Protein AF-A2HDK1-F1 (afdb_monomer)

Sequence (172 aa):
MFYSFETNSIEFRVNSNSKAGFIFDLKDGAVGEEIENIYTNNNFRAITGINDEECFKKMALFGAKEIVLIDLLEYLPKSIAVRAEGNLLTSISFHSVWSREAAIIKSSISEFAEDSILCLTNCLYSPPKHYSITNYVNKFNIKLVEPSSLKDIVLPDDRKDSIIIELILIAY

pLDDT: mean 70.4, std 15.53, range [34.16, 93.62]

Solvent-accessible surface area (backbone atoms only — not comparable to full-atom values): 10869 Å² total; per-residue (Å²): 114,49,76,38,83,90,66,27,25,40,36,45,64,55,87,63,101,57,101,60,48,54,70,42,60,86,36,73,39,74,67,78,98,46,78,42,80,50,57,73,52,72,68,58,30,64,64,60,64,52,85,58,64,65,53,40,42,45,48,8,35,27,41,71,63,76,44,54,72,68,60,45,61,73,65,44,56,90,47,49,48,75,41,66,61,89,59,26,37,27,27,44,32,39,40,65,29,64,80,88,61,82,42,30,32,39,47,51,55,74,89,61,78,92,71,68,75,38,68,63,45,64,77,91,77,45,76,90,82,88,79,86,89,70,84,86,68,85,52,75,47,80,44,44,21,38,70,89,77,62,45,77,55,77,81,50,96,70,78,81,78,82,87,88,84,88,82,87,85,86,84,131

Structure (mmCIF, N/CA/C/O backbone):
data_AF-A2HDK1-F1
#
_entry.id   AF-A2HDK1-F1
#
loop_
_atom_site.group_PDB
_atom_site.id
_atom_site.type_symbol
_atom_site.label_atom_id
_atom_site.label_alt_id
_atom_site.label_comp_id
_atom_site.label_asym_id
_atom_site.label_entity_id
_atom_site.label_seq_id
_atom_site.pdbx_PDB_ins_code
_atom_site.Cartn_x
_atom_site.Cartn_y
_atom_site.Cartn_z
_atom_site.occupancy
_atom_site.B_iso_or_equiv
_atom_site.auth_seq_id
_atom_site.auth_comp_id
_atom_site.auth_asym_id
_atom_site.auth_atom_id
_atom_site.pdbx_PDB_model_num
ATOM 1 N N . MET A 1 1 ? 12.292 0.261 1.988 1.00 75.38 1 MET A N 1
ATOM 2 C CA . MET A 1 1 ? 10.825 0.240 2.129 1.00 75.38 1 MET A CA 1
ATOM 3 C C . MET A 1 1 ? 10.500 1.035 3.371 1.00 75.38 1 MET A C 1
ATOM 5 O O . MET A 1 1 ? 11.110 0.771 4.400 1.00 75.38 1 MET A O 1
ATOM 9 N N . PHE A 1 2 ? 9.632 2.030 3.256 1.00 81.31 2 PHE A N 1
ATOM 10 C CA . PHE A 1 2 ? 9.272 2.930 4.348 1.00 81.31 2 PHE A CA 1
ATOM 11 C C . PHE A 1 2 ? 7.754 3.009 4.417 1.00 81.31 2 PHE A C 1
ATOM 13 O O . PHE A 1 2 ? 7.128 3.271 3.395 1.00 81.31 2 PHE A O 1
ATOM 20 N N . TYR A 1 3 ? 7.174 2.771 5.589 1.00 77.25 3 TYR A N 1
ATOM 21 C CA . TYR A 1 3 ? 5.749 2.988 5.817 1.00 77.25 3 TYR A CA 1
ATOM 22 C C . TYR A 1 3 ? 5.552 4.298 6.584 1.00 77.25 3 TYR A C 1
ATOM 24 O O . TYR A 1 3 ? 6.241 4.553 7.573 1.00 77.25 3 TYR A O 1
ATOM 32 N N . SER A 1 4 ? 4.627 5.134 6.123 1.00 78.00 4 SER A N 1
ATOM 33 C CA . SER A 1 4 ? 4.215 6.366 6.786 1.00 78.00 4 SER A CA 1
ATOM 34 C C . SER A 1 4 ? 2.817 6.183 7.359 1.00 78.00 4 SER A C 1
ATOM 36 O O . SER A 1 4 ? 1.836 6.164 6.618 1.00 78.00 4 SER A O 1
ATOM 38 N N . PHE A 1 5 ? 2.726 6.111 8.687 1.00 69.88 5 PHE A N 1
ATOM 39 C CA . PHE A 1 5 ? 1.451 6.079 9.412 1.00 69.88 5 PHE A CA 1
ATOM 40 C C . PHE A 1 5 ? 0.656 7.383 9.277 1.00 69.88 5 PHE A C 1
ATOM 42 O O . PHE A 1 5 ? -0.563 7.374 9.352 1.00 69.88 5 PHE A O 1
ATOM 49 N N . GLU A 1 6 ? 1.328 8.516 9.055 1.00 73.94 6 GLU A N 1
ATOM 50 C CA . GLU A 1 6 ? 0.655 9.811 8.887 1.00 73.94 6 GLU A CA 1
ATOM 51 C C . GLU A 1 6 ? -0.109 9.907 7.564 1.00 73.94 6 GLU A C 1
ATOM 53 O O . GLU A 1 6 ? -1.165 10.527 7.499 1.00 73.94 6 GLU A O 1
ATOM 58 N N . THR A 1 7 ? 0.419 9.283 6.511 1.00 74.88 7 THR A N 1
ATOM 59 C CA . THR A 1 7 ? -0.155 9.361 5.159 1.00 74.88 7 THR A CA 1
ATOM 60 C C . THR A 1 7 ? -0.742 8.036 4.677 1.00 74.88 7 THR A C 1
ATOM 62 O O . THR A 1 7 ? -1.235 7.975 3.552 1.00 74.88 7 THR A O 1
ATOM 65 N N . ASN A 1 8 ? -0.690 6.984 5.505 1.00 76.38 8 ASN A N 1
ATOM 66 C CA . ASN A 1 8 ? -1.024 5.602 5.145 1.00 76.38 8 ASN A CA 1
ATOM 67 C C . ASN A 1 8 ? -0.431 5.223 3.787 1.00 76.38 8 ASN A C 1
ATOM 69 O O . ASN A 1 8 ? -1.140 4.862 2.842 1.00 76.38 8 ASN A O 1
ATOM 73 N N . SER A 1 9 ? 0.883 5.406 3.674 1.00 82.06 9 SER A N 1
ATOM 74 C CA . SER A 1 9 ? 1.609 5.146 2.441 1.00 82.06 9 SER A CA 1
ATOM 75 C C . SER A 1 9 ? 2.818 4.254 2.669 1.00 82.06 9 SER A C 1
ATOM 77 O O . SER A 1 9 ? 3.502 4.349 3.688 1.00 82.06 9 SER A O 1
ATOM 79 N N . ILE A 1 10 ? 3.086 3.380 1.705 1.00 84.25 10 ILE A N 1
ATOM 80 C CA . ILE A 1 10 ? 4.295 2.566 1.651 1.00 84.25 10 ILE A CA 1
ATOM 81 C C . ILE A 1 10 ? 5.128 2.987 0.443 1.00 84.25 10 ILE A C 1
ATOM 83 O O . ILE A 1 10 ? 4.653 2.978 -0.690 1.00 84.25 10 ILE A O 1
ATOM 87 N N . GLU A 1 11 ? 6.379 3.366 0.690 1.00 87.88 11 GLU A N 1
ATOM 88 C CA . GLU A 1 11 ? 7.326 3.791 -0.336 1.00 87.88 11 GLU A CA 1
ATOM 89 C C . GLU A 1 11 ? 8.470 2.783 -0.488 1.00 87.88 11 GLU A C 1
ATOM 91 O O . GLU A 1 11 ? 9.200 2.440 0.456 1.00 87.88 11 GLU A O 1
ATOM 96 N N . PHE A 1 12 ? 8.681 2.361 -1.728 1.00 86.50 12 PHE A N 1
ATOM 97 C CA . PHE A 1 12 ? 9.869 1.662 -2.186 1.00 86.50 12 PHE A CA 1
ATOM 98 C C . PHE A 1 12 ? 10.754 2.671 -2.907 1.00 86.50 12 PHE A C 1
ATOM 100 O O . PHE A 1 12 ? 10.388 3.168 -3.963 1.00 86.50 12 PHE A O 1
ATOM 107 N N . ARG A 1 13 ? 11.926 2.973 -2.343 1.00 89.94 13 ARG A N 1
ATOM 108 C CA . ARG A 1 13 ? 12.875 3.936 -2.911 1.00 89.94 13 ARG A CA 1
ATOM 109 C C . ARG A 1 13 ? 14.241 3.290 -3.084 1.00 89.94 13 ARG A C 1
ATOM 111 O O . ARG A 1 13 ? 14.757 2.696 -2.135 1.00 89.94 13 ARG A O 1
ATOM 118 N N . VAL A 1 14 ? 14.832 3.456 -4.262 1.00 85.44 14 VAL A N 1
ATOM 119 C CA . VAL A 1 14 ? 16.237 3.141 -4.527 1.00 85.44 14 VAL A CA 1
ATOM 120 C C . VAL A 1 14 ? 17.045 4.418 -4.345 1.00 85.44 14 VAL A C 1
ATOM 122 O O . VAL A 1 14 ? 16.812 5.409 -5.031 1.00 85.44 14 VAL A O 1
ATOM 125 N N . ASN A 1 15 ? 17.979 4.404 -3.396 1.00 79.00 15 ASN A N 1
ATOM 126 C CA . ASN A 1 15 ? 18.943 5.483 -3.220 1.00 79.00 15 ASN A CA 1
ATOM 127 C C . ASN A 1 15 ? 20.315 4.951 -3.633 1.00 79.00 15 ASN A C 1
ATOM 129 O O . ASN A 1 15 ? 20.946 4.211 -2.880 1.00 79.00 15 ASN A O 1
ATOM 133 N N . SER A 1 16 ? 20.719 5.248 -4.864 1.00 75.56 16 SER A N 1
ATOM 134 C CA . SER A 1 16 ? 21.966 4.759 -5.440 1.00 75.56 16 SER A CA 1
ATOM 135 C C . SER A 1 16 ? 22.704 5.887 -6.142 1.00 75.56 16 SER A C 1
ATOM 137 O O . SER A 1 16 ? 22.097 6.704 -6.826 1.00 75.56 16 SER A O 1
ATOM 139 N N . ASN A 1 17 ? 24.029 5.887 -6.008 1.00 74.06 17 ASN A N 1
ATOM 140 C CA . ASN A 1 17 ? 24.918 6.762 -6.776 1.00 74.06 17 ASN A CA 1
ATOM 141 C C . ASN A 1 17 ? 25.159 6.233 -8.206 1.00 74.06 17 ASN A C 1
ATOM 143 O O . ASN A 1 17 ? 25.825 6.885 -9.006 1.00 74.06 17 ASN A O 1
ATOM 147 N N . SER A 1 18 ? 24.658 5.035 -8.519 1.00 79.50 18 SER A N 1
ATOM 148 C CA . SER A 1 18 ? 24.628 4.445 -9.859 1.00 79.50 18 SER A CA 1
ATOM 149 C C . SER A 1 18 ? 23.200 4.434 -10.411 1.00 79.50 18 SER A C 1
ATOM 151 O O . SER A 1 18 ? 22.241 4.492 -9.643 1.00 79.50 18 SER A O 1
ATOM 153 N N . LYS A 1 19 ? 23.045 4.297 -11.738 1.00 80.00 19 LYS A N 1
ATOM 154 C CA . LYS A 1 19 ? 21.731 4.094 -12.372 1.00 80.00 19 LYS A CA 1
ATOM 155 C C . LYS A 1 19 ? 21.131 2.759 -11.929 1.00 80.00 19 LYS A C 1
ATOM 157 O O . LYS A 1 19 ? 21.401 1.722 -12.530 1.00 80.00 19 LYS A O 1
ATOM 162 N N . ALA A 1 20 ? 20.334 2.804 -10.870 1.00 83.38 20 ALA A N 1
ATOM 163 C CA . ALA A 1 20 ? 19.629 1.669 -10.303 1.00 83.38 20 ALA A CA 1
ATOM 164 C C . ALA A 1 20 ? 18.170 2.051 -10.048 1.00 83.38 20 ALA A C 1
ATOM 166 O O . ALA A 1 20 ? 17.862 3.167 -9.636 1.00 83.38 20 ALA A O 1
ATOM 167 N N . GLY A 1 21 ? 17.276 1.101 -10.275 1.00 86.56 21 GLY A N 1
ATOM 168 C CA . GLY A 1 21 ? 15.850 1.264 -10.051 1.00 86.56 21 GLY A CA 1
ATOM 169 C C . GLY A 1 21 ? 15.135 -0.069 -10.197 1.00 86.56 21 GLY A C 1
ATOM 170 O O . GLY A 1 21 ? 15.759 -1.103 -10.436 1.00 86.56 21 GLY A O 1
ATOM 171 N N . PHE A 1 22 ? 13.822 -0.033 -10.040 1.00 83.69 22 PHE A N 1
ATOM 172 C CA . PHE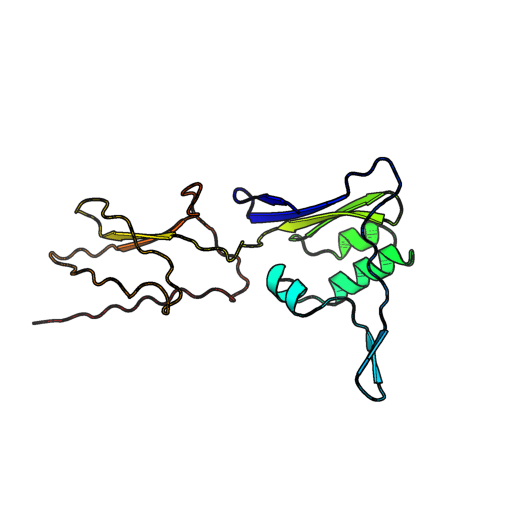 A 1 22 ? 12.952 -1.169 -10.270 1.00 83.69 22 PHE A CA 1
ATOM 173 C C . PHE A 1 22 ? 12.711 -1.335 -11.770 1.00 83.69 22 PHE A C 1
ATOM 175 O O . PHE A 1 22 ? 12.431 -0.363 -12.478 1.00 83.69 22 PHE A O 1
ATOM 182 N N . ILE A 1 23 ? 12.807 -2.581 -12.225 1.00 78.38 23 ILE A N 1
ATOM 183 C CA . ILE A 1 23 ? 12.377 -3.020 -13.548 1.00 78.38 23 ILE A CA 1
ATOM 184 C C . ILE A 1 23 ? 11.253 -4.023 -13.317 1.00 78.38 23 ILE A C 1
ATOM 186 O O . ILE A 1 23 ? 11.394 -4.943 -12.510 1.00 78.38 23 ILE A O 1
ATOM 190 N N . PHE A 1 24 ? 10.135 -3.803 -13.997 1.00 79.06 24 PHE A N 1
ATOM 191 C CA . PHE A 1 24 ? 9.056 -4.771 -14.093 1.00 79.06 24 PHE A CA 1
ATOM 192 C C . PHE A 1 24 ? 9.249 -5.485 -15.421 1.00 79.06 24 PHE A C 1
ATOM 194 O O . PHE A 1 24 ? 9.293 -4.844 -16.469 1.00 79.06 24 PHE A O 1
ATOM 201 N N . ASP A 1 25 ? 9.436 -6.795 -15.369 1.00 70.44 25 ASP A N 1
ATOM 202 C CA . ASP A 1 25 ? 9.633 -7.579 -16.578 1.00 70.44 25 ASP A CA 1
ATOM 203 C C . ASP A 1 25 ? 8.284 -7.841 -17.252 1.00 70.44 25 ASP A C 1
ATOM 205 O O . ASP A 1 25 ? 7.278 -8.104 -16.585 1.00 70.44 25 ASP A O 1
ATOM 209 N N . LEU A 1 26 ? 8.277 -7.830 -18.586 1.00 73.25 26 LEU A N 1
ATOM 210 C CA . LEU A 1 26 ? 7.241 -8.503 -19.360 1.00 73.25 26 LEU A CA 1
ATOM 211 C C . LEU A 1 26 ? 7.455 -10.005 -19.144 1.00 73.25 26 LEU A C 1
ATOM 213 O O . LEU A 1 26 ? 8.313 -10.611 -19.784 1.00 73.25 26 LEU A O 1
ATOM 217 N N . LYS A 1 27 ? 6.782 -10.577 -18.143 1.00 67.31 27 LYS A N 1
ATOM 218 C CA . LYS A 1 27 ? 6.891 -12.001 -17.844 1.00 67.31 27 LYS A CA 1
ATOM 219 C C . LYS A 1 27 ? 5.712 -12.765 -18.410 1.00 67.31 27 LYS A C 1
ATOM 221 O O . LYS A 1 27 ? 4.564 -12.511 -18.061 1.00 67.31 27 LYS A O 1
ATOM 226 N N . ASP A 1 28 ? 6.075 -13.784 -19.165 1.00 62.19 28 ASP A N 1
ATOM 227 C CA . ASP A 1 28 ? 5.200 -14.820 -19.672 1.00 62.19 28 ASP A CA 1
ATOM 228 C C . ASP A 1 28 ? 5.383 -16.044 -18.761 1.00 62.19 28 ASP A C 1
ATOM 230 O O . ASP A 1 28 ? 6.482 -16.596 -18.641 1.00 62.19 28 ASP A O 1
ATOM 234 N N . GLY A 1 29 ? 4.340 -16.425 -18.029 1.00 61.00 29 GLY A N 1
ATOM 235 C CA . GLY A 1 29 ? 4.305 -17.638 -17.222 1.00 61.00 29 GLY A CA 1
ATOM 236 C C . GLY A 1 29 ? 3.630 -18.765 -17.993 1.00 61.00 29 GLY A C 1
ATOM 237 O O . GLY A 1 29 ? 2.524 -18.596 -18.488 1.00 61.00 29 GLY A O 1
ATOM 238 N N . ALA A 1 30 ? 4.263 -19.934 -18.080 1.00 52.34 30 ALA A N 1
ATOM 239 C CA . ALA A 1 30 ? 3.580 -21.130 -18.567 1.00 52.34 30 ALA A CA 1
ATOM 240 C C . ALA A 1 30 ? 2.739 -21.730 -17.430 1.00 52.34 30 ALA A C 1
ATOM 242 O O . ALA A 1 30 ? 3.291 -22.131 -16.399 1.00 52.34 30 ALA A O 1
ATOM 243 N N . VAL A 1 31 ? 1.421 -21.813 -17.612 1.00 52.53 31 VAL A N 1
ATOM 244 C CA . VAL A 1 31 ? 0.510 -22.532 -16.709 1.00 52.53 31 VAL A CA 1
ATOM 245 C C . VAL A 1 31 ? -0.197 -23.605 -17.539 1.00 52.53 31 VAL A C 1
ATOM 247 O O . VAL A 1 31 ? -1.243 -23.377 -18.131 1.00 52.53 31 VAL A O 1
ATOM 250 N N . GLY A 1 32 ? 0.407 -24.792 -17.629 1.00 62.03 32 GLY A N 1
ATOM 251 C CA . GLY A 1 32 ? -0.035 -25.824 -18.578 1.00 62.03 32 GLY A CA 1
ATOM 252 C C . GLY A 1 32 ? 0.482 -25.564 -20.001 1.00 62.03 32 GLY A C 1
ATOM 253 O O . GLY A 1 32 ? 1.622 -25.136 -20.161 1.00 62.03 32 GLY A O 1
ATOM 254 N N . GLU A 1 33 ? -0.328 -25.860 -21.028 1.00 57.06 33 GLU A N 1
ATOM 255 C CA . GLU A 1 33 ? 0.006 -25.604 -22.448 1.00 57.06 33 GLU A CA 1
ATOM 256 C C . GLU A 1 33 ? -0.211 -24.137 -22.878 1.00 57.06 33 GLU A C 1
ATOM 258 O O . GLU A 1 33 ? 0.144 -23.772 -23.997 1.00 57.06 33 GLU A O 1
ATOM 263 N N . GLU A 1 34 ? -0.756 -23.284 -22.005 1.00 54.62 34 GLU A N 1
ATOM 264 C CA . GLU A 1 34 ? -1.008 -21.869 -22.291 1.00 54.62 34 GLU A CA 1
ATOM 265 C C . GLU A 1 34 ? 0.015 -20.952 -21.604 1.00 54.62 34 GLU A C 1
ATOM 267 O O . GLU A 1 34 ? 0.450 -21.177 -20.469 1.00 54.62 34 GLU A O 1
ATOM 272 N N . ILE A 1 35 ? 0.405 -19.904 -22.333 1.00 64.12 35 ILE A N 1
ATOM 273 C CA . ILE A 1 35 ? 1.238 -18.813 -21.832 1.00 64.12 35 ILE A CA 1
ATOM 274 C C . ILE A 1 35 ? 0.306 -17.731 -21.283 1.00 64.12 35 ILE A C 1
ATOM 276 O O . ILE A 1 35 ? -0.472 -17.143 -22.033 1.00 64.12 35 ILE A O 1
ATOM 280 N N . GLU A 1 36 ? 0.404 -17.458 -19.986 1.00 65.19 36 GLU A N 1
ATOM 281 C CA . GLU A 1 36 ? -0.313 -16.381 -19.308 1.00 65.19 36 GLU A CA 1
ATOM 282 C C . GLU A 1 36 ? 0.665 -15.243 -18.986 1.00 65.19 36 GLU A C 1
ATOM 284 O O . GLU A 1 36 ? 1.768 -15.472 -18.486 1.00 65.19 36 GLU A O 1
ATOM 289 N N . ASN A 1 37 ? 0.284 -14.000 -19.271 1.00 66.62 37 ASN A N 1
ATOM 290 C CA . ASN A 1 37 ? 1.120 -12.844 -18.956 1.00 66.62 37 ASN A CA 1
ATOM 291 C C . ASN A 1 37 ? 1.015 -12.534 -17.454 1.00 66.62 37 ASN A C 1
ATOM 293 O O . ASN A 1 37 ? -0.038 -12.102 -16.994 1.00 66.62 37 ASN A O 1
ATOM 297 N N . ILE A 1 38 ? 2.094 -12.720 -16.690 1.00 71.75 38 ILE A N 1
ATOM 298 C CA . ILE A 1 38 ? 2.111 -12.539 -15.230 1.00 71.75 38 ILE A CA 1
ATOM 299 C C . ILE A 1 38 ? 2.981 -11.330 -14.873 1.00 71.75 38 ILE A C 1
ATOM 301 O O . ILE A 1 38 ? 4.207 -11.423 -14.794 1.00 71.75 38 ILE A O 1
ATOM 305 N N . TYR A 1 39 ? 2.340 -10.197 -14.581 1.00 77.38 39 TYR A N 1
ATOM 306 C CA . TYR A 1 39 ? 3.033 -8.942 -14.241 1.00 77.38 39 TYR A CA 1
ATOM 307 C C . TYR A 1 39 ? 3.173 -8.692 -12.731 1.00 77.38 39 TYR A C 1
ATOM 309 O O . TYR A 1 39 ? 3.968 -7.859 -12.297 1.00 77.38 39 TYR A O 1
ATOM 317 N N . THR A 1 40 ? 2.394 -9.395 -11.908 1.00 76.06 40 THR A N 1
ATOM 318 C CA . THR A 1 40 ? 2.379 -9.254 -10.445 1.00 76.06 40 THR A CA 1
ATOM 319 C C . THR A 1 40 ? 1.984 -10.573 -9.783 1.00 76.06 40 THR A C 1
ATOM 321 O O . THR A 1 40 ? 1.489 -11.482 -10.442 1.00 76.06 40 THR A O 1
ATOM 324 N N . ASN A 1 41 ? 2.185 -10.701 -8.470 1.00 74.38 41 ASN A N 1
ATOM 325 C CA . ASN A 1 41 ? 1.771 -11.890 -7.719 1.00 74.38 41 ASN A CA 1
ATOM 326 C C . ASN A 1 41 ? 0.664 -11.570 -6.702 1.00 74.38 41 ASN A C 1
ATOM 328 O O . ASN A 1 41 ? 0.492 -10.428 -6.270 1.00 74.38 41 ASN A O 1
ATOM 332 N N . ASN A 1 42 ? -0.079 -12.602 -6.289 1.00 71.62 42 ASN A N 1
ATOM 333 C CA . ASN A 1 42 ? -1.203 -12.473 -5.352 1.00 71.62 42 ASN A CA 1
ATOM 334 C C . ASN A 1 42 ? -0.817 -11.811 -4.027 1.00 71.62 42 ASN A C 1
ATOM 336 O O . ASN A 1 42 ? -1.587 -11.009 -3.507 1.00 71.62 42 ASN A O 1
ATOM 340 N N . ASN A 1 43 ? 0.378 -12.094 -3.507 1.00 67.69 43 ASN A N 1
ATOM 341 C CA . ASN A 1 43 ? 0.834 -11.516 -2.245 1.00 67.69 43 ASN A CA 1
ATOM 342 C C . ASN A 1 43 ? 1.059 -10.006 -2.381 1.00 67.69 43 ASN A C 1
ATOM 344 O O . ASN A 1 43 ? 0.643 -9.235 -1.521 1.00 67.69 43 ASN A O 1
ATOM 348 N N . PHE A 1 44 ? 1.661 -9.567 -3.485 1.00 71.50 44 PHE A N 1
ATOM 349 C CA . PHE A 1 44 ? 1.909 -8.156 -3.748 1.00 71.50 44 PHE A CA 1
ATOM 350 C C . PHE A 1 44 ? 0.602 -7.386 -3.975 1.00 71.50 44 PHE A C 1
ATOM 352 O O . PHE A 1 44 ? 0.416 -6.316 -3.392 1.00 71.50 44 PHE A O 1
ATOM 359 N N . ARG A 1 45 ? -0.351 -7.964 -4.722 1.00 73.81 45 ARG A N 1
ATOM 360 C CA . ARG A 1 45 ? -1.722 -7.430 -4.864 1.00 73.81 45 ARG A CA 1
ATOM 361 C C . ARG A 1 45 ? -2.443 -7.334 -3.519 1.00 73.81 45 ARG A C 1
ATOM 363 O O . ARG A 1 45 ? -3.084 -6.331 -3.206 1.00 73.81 45 ARG A O 1
ATOM 370 N N . ALA A 1 46 ? -2.307 -8.361 -2.681 1.00 67.06 46 ALA A N 1
ATOM 371 C CA . ALA A 1 46 ? -2.918 -8.389 -1.360 1.00 67.06 46 ALA A CA 1
ATOM 372 C C . ALA A 1 46 ? -2.385 -7.265 -0.458 1.00 67.06 46 ALA A C 1
ATOM 374 O O . ALA A 1 46 ? -3.195 -6.573 0.161 1.00 67.06 46 ALA A O 1
ATOM 375 N N . ILE A 1 47 ? -1.064 -7.055 -0.439 1.00 65.38 47 ILE A N 1
ATOM 376 C CA . ILE A 1 47 ? -0.394 -6.025 0.369 1.00 65.38 47 ILE A CA 1
ATOM 377 C C . ILE A 1 47 ? -0.732 -4.618 -0.126 1.00 65.38 47 ILE A C 1
ATOM 379 O O . ILE A 1 47 ? -1.076 -3.758 0.676 1.00 65.38 47 ILE A O 1
ATOM 383 N N . THR A 1 48 ? -0.650 -4.383 -1.435 1.00 70.25 48 THR A N 1
ATOM 384 C CA . THR A 1 48 ? -0.834 -3.044 -2.020 1.00 70.25 48 THR A CA 1
ATOM 385 C C . THR A 1 48 ? -2.295 -2.656 -2.227 1.00 70.25 48 THR A C 1
ATOM 387 O O . THR A 1 48 ? -2.582 -1.488 -2.461 1.00 70.25 48 THR A O 1
ATOM 390 N N . GLY A 1 49 ? -3.224 -3.617 -2.173 1.00 71.12 49 GLY A N 1
ATOM 391 C CA . GLY A 1 49 ? -4.635 -3.371 -2.482 1.00 71.12 49 GLY A CA 1
ATOM 392 C C . GLY A 1 49 ? -4.921 -3.179 -3.975 1.00 71.12 49 GLY A C 1
ATOM 393 O O . GLY A 1 49 ? -6.058 -2.895 -4.339 1.00 71.12 49 GLY A O 1
ATOM 394 N N . ILE A 1 50 ? -3.923 -3.350 -4.847 1.00 74.69 50 ILE A N 1
ATOM 395 C CA . ILE A 1 50 ? -4.077 -3.166 -6.291 1.00 74.69 50 ILE A CA 1
ATOM 396 C C . ILE A 1 50 ? -4.578 -4.464 -6.914 1.00 74.69 50 ILE A C 1
ATOM 398 O O . ILE A 1 50 ? -3.836 -5.439 -7.030 1.00 74.69 50 ILE A O 1
ATOM 402 N N . ASN A 1 51 ? -5.830 -4.443 -7.363 1.00 70.81 51 ASN A N 1
ATOM 403 C CA . ASN A 1 51 ? -6.431 -5.521 -8.153 1.00 70.81 51 ASN A CA 1
ATOM 404 C C . ASN A 1 51 ? -6.402 -5.243 -9.667 1.00 70.81 51 ASN A C 1
ATOM 406 O O . ASN A 1 51 ? -7.011 -5.983 -10.430 1.00 70.81 51 ASN A O 1
ATOM 410 N N . ASP A 1 52 ? -5.709 -4.188 -10.097 1.00 76.88 52 ASP A N 1
ATOM 411 C CA . ASP A 1 52 ? -5.576 -3.821 -11.504 1.00 76.88 52 ASP A CA 1
ATOM 412 C C . ASP A 1 52 ? -4.284 -4.400 -12.098 1.00 76.88 52 ASP A C 1
ATOM 414 O O . ASP A 1 52 ? -3.173 -3.987 -11.760 1.00 76.88 52 ASP A O 1
ATOM 418 N N . GLU A 1 53 ? -4.438 -5.389 -12.971 1.00 78.19 53 GLU A N 1
ATOM 419 C CA . GLU A 1 53 ? -3.336 -6.036 -13.680 1.00 78.19 53 GLU A CA 1
ATOM 420 C C . GLU A 1 53 ? -2.782 -5.175 -14.822 1.00 78.19 53 GLU A C 1
ATOM 422 O O . GLU A 1 53 ? -1.582 -5.229 -15.109 1.00 78.19 53 GLU A O 1
ATOM 427 N N . GLU A 1 54 ? -3.610 -4.306 -15.412 1.00 84.00 54 GLU A N 1
ATOM 428 C CA . GLU A 1 54 ? -3.176 -3.385 -16.463 1.00 84.00 54 GLU A CA 1
ATOM 429 C C . GLU A 1 54 ? -2.177 -2.371 -15.891 1.00 84.00 54 GLU A C 1
ATOM 431 O O . GLU A 1 54 ? -1.187 -2.056 -16.546 1.00 84.00 54 GLU A O 1
ATOM 436 N N . CYS A 1 55 ? -2.345 -1.946 -14.634 1.00 87.62 55 CYS A N 1
ATOM 437 C CA . CYS A 1 55 ? -1.376 -1.103 -13.925 1.00 87.62 55 CYS A CA 1
ATOM 438 C C . CYS A 1 55 ? 0.044 -1.707 -13.936 1.00 87.62 55 CYS A C 1
ATOM 440 O O . CYS A 1 55 ? 1.005 -1.057 -14.358 1.00 87.62 55 CYS A O 1
ATOM 442 N N . PHE A 1 56 ? 0.183 -2.975 -13.535 1.00 86.88 56 PHE A N 1
ATOM 443 C CA . PHE A 1 56 ? 1.482 -3.659 -13.500 1.00 86.88 56 PHE A CA 1
ATOM 444 C C . PHE A 1 56 ? 2.044 -3.917 -14.896 1.00 86.88 56 PHE A C 1
ATOM 446 O O . PHE A 1 56 ? 3.247 -3.768 -15.119 1.00 86.88 56 PHE A O 1
ATOM 453 N N . LYS A 1 57 ? 1.173 -4.220 -15.859 1.00 88.38 57 LYS A N 1
ATOM 454 C CA . LYS A 1 57 ? 1.554 -4.326 -17.265 1.00 88.38 57 LYS A CA 1
ATOM 455 C C . LYS A 1 57 ? 2.113 -3.012 -17.806 1.00 88.38 57 LYS A C 1
ATOM 457 O O . LYS A 1 57 ? 3.145 -3.029 -18.467 1.00 88.38 57 LYS A O 1
ATOM 462 N N . LYS A 1 58 ? 1.499 -1.859 -17.510 1.00 90.88 58 LYS A N 1
ATOM 463 C CA . LYS A 1 58 ? 2.031 -0.546 -17.926 1.00 90.88 58 LYS A CA 1
ATOM 464 C C . LYS A 1 58 ? 3.395 -0.269 -17.298 1.00 90.88 58 LYS A C 1
ATOM 466 O O . LYS A 1 58 ? 4.285 0.217 -17.992 1.00 90.88 58 LYS A O 1
ATOM 471 N N . MET A 1 59 ? 3.602 -0.628 -16.028 1.00 90.00 59 MET A N 1
ATOM 472 C CA . MET A 1 59 ? 4.931 -0.536 -15.406 1.00 90.00 59 MET A CA 1
ATOM 473 C C . MET A 1 59 ? 5.963 -1.414 -16.132 1.00 90.00 59 MET A C 1
ATOM 475 O O . MET A 1 59 ? 7.098 -0.976 -16.332 1.00 90.00 59 MET A O 1
ATOM 479 N N . ALA A 1 60 ? 5.571 -2.614 -16.571 1.00 89.25 60 ALA A N 1
ATOM 480 C CA . ALA A 1 60 ? 6.435 -3.502 -17.346 1.00 89.25 60 ALA A CA 1
ATOM 481 C C . ALA A 1 60 ? 6.758 -2.946 -18.742 1.00 89.25 60 ALA A C 1
ATOM 483 O O . ALA A 1 60 ? 7.922 -2.901 -19.137 1.00 89.25 60 ALA A O 1
ATOM 484 N N . LEU A 1 61 ? 5.754 -2.421 -19.451 1.00 91.38 61 LEU A N 1
ATOM 485 C CA . LEU A 1 61 ? 5.929 -1.752 -20.746 1.00 91.38 61 LEU A CA 1
ATOM 486 C C . LEU A 1 61 ? 6.860 -0.534 -20.642 1.00 91.38 61 LEU A C 1
ATOM 488 O O . LEU A 1 61 ? 7.686 -0.304 -21.525 1.00 91.38 61 LEU A O 1
ATOM 492 N N . PHE A 1 62 ? 6.777 0.227 -19.547 1.00 92.25 62 PHE A N 1
ATOM 493 C CA . PHE A 1 62 ? 7.693 1.338 -19.282 1.00 92.25 62 PHE A CA 1
ATOM 494 C C . PHE A 1 62 ? 9.138 0.849 -19.096 1.00 92.25 62 PHE A C 1
ATOM 496 O O . PHE A 1 62 ? 10.058 1.389 -19.716 1.00 92.25 62 PHE A O 1
ATOM 503 N N . GLY A 1 63 ? 9.346 -0.212 -18.306 1.00 87.69 63 GLY A N 1
ATOM 504 C CA . GLY A 1 63 ? 10.661 -0.845 -18.137 1.00 87.69 63 GLY A CA 1
ATOM 505 C C . GLY A 1 63 ? 11.238 -1.384 -19.453 1.00 87.69 63 GLY A C 1
ATOM 506 O O . GLY A 1 63 ? 12.429 -1.214 -19.729 1.00 87.69 63 GLY A O 1
ATOM 507 N N . ALA A 1 64 ? 10.376 -1.943 -20.308 1.00 88.56 64 ALA A N 1
ATOM 508 C CA . ALA A 1 64 ? 10.695 -2.408 -21.659 1.00 88.56 64 ALA A CA 1
ATOM 509 C C . ALA A 1 64 ? 10.893 -1.273 -22.684 1.00 88.56 64 ALA A C 1
ATOM 511 O O . ALA A 1 64 ? 11.308 -1.529 -23.814 1.00 88.56 64 ALA A O 1
ATOM 512 N N . LYS A 1 65 ? 10.693 -0.009 -22.281 1.00 90.38 65 LYS A N 1
ATOM 513 C CA . LYS A 1 65 ? 10.811 1.193 -23.127 1.00 90.38 65 LYS A CA 1
ATOM 514 C C . LYS A 1 65 ? 9.774 1.271 -24.254 1.00 90.38 65 LYS A C 1
ATOM 516 O O . LYS A 1 65 ? 10.010 1.961 -25.244 1.00 90.38 65 LYS A O 1
ATOM 521 N N . GLU A 1 66 ? 8.650 0.579 -24.108 1.00 91.75 66 GLU A N 1
ATOM 522 C CA . GLU A 1 66 ? 7.550 0.593 -25.080 1.00 91.75 66 GLU A CA 1
ATOM 523 C C . GLU A 1 66 ? 6.610 1.785 -24.885 1.00 91.75 66 GLU A C 1
ATOM 525 O O . GLU A 1 66 ? 5.973 2.232 -25.836 1.00 91.75 66 GLU A O 1
ATOM 530 N N . ILE A 1 67 ? 6.555 2.328 -23.667 1.00 93.38 67 ILE A N 1
ATOM 531 C CA . ILE A 1 67 ? 5.833 3.562 -23.341 1.00 93.38 67 ILE A CA 1
ATOM 532 C C . ILE A 1 67 ? 6.759 4.550 -22.633 1.00 93.38 67 ILE A C 1
ATOM 534 O O . ILE A 1 67 ? 7.755 4.155 -22.016 1.00 93.38 67 ILE A O 1
ATOM 538 N N . VAL A 1 68 ? 6.428 5.840 -22.696 1.00 93.62 68 VAL A N 1
ATOM 539 C CA . VAL A 1 68 ? 7.171 6.885 -21.978 1.00 93.62 68 VAL A CA 1
ATOM 540 C C . VAL A 1 68 ? 6.560 7.159 -20.602 1.00 93.62 68 VAL A C 1
ATOM 542 O O . VAL A 1 68 ? 5.446 6.742 -20.292 1.00 93.62 68 VAL A O 1
ATOM 545 N N . LEU A 1 69 ? 7.298 7.876 -19.746 1.00 92.56 69 LEU A N 1
ATOM 546 C CA . LEU A 1 69 ? 6.863 8.162 -18.374 1.00 92.56 69 LEU A CA 1
ATOM 547 C C . LEU A 1 69 ? 5.512 8.888 -18.323 1.00 92.56 69 LEU A C 1
ATOM 549 O O . LEU A 1 69 ? 4.722 8.612 -17.429 1.00 92.56 69 LEU A O 1
ATOM 553 N N . ILE A 1 70 ? 5.251 9.809 -19.258 1.00 93.50 70 ILE A N 1
ATOM 554 C CA . ILE A 1 70 ? 3.993 10.565 -19.256 1.00 93.50 70 ILE A CA 1
ATOM 555 C C . ILE A 1 70 ? 2.792 9.644 -19.487 1.00 93.50 70 ILE A C 1
ATOM 557 O O . ILE A 1 70 ? 1.834 9.729 -18.728 1.00 93.50 70 ILE A O 1
ATOM 561 N N . ASP A 1 71 ? 2.907 8.687 -20.413 1.00 93.06 71 ASP A N 1
ATOM 562 C CA . ASP A 1 71 ? 1.865 7.690 -20.659 1.00 93.06 71 ASP A CA 1
ATOM 563 C C . ASP A 1 71 ? 1.633 6.853 -19.399 1.00 93.06 71 ASP A C 1
ATOM 565 O O . ASP A 1 71 ? 0.498 6.691 -18.963 1.00 93.06 71 ASP A O 1
ATOM 569 N N . LEU A 1 72 ? 2.705 6.365 -18.757 1.00 93.12 72 LEU A N 1
ATOM 570 C CA . LEU A 1 72 ? 2.590 5.600 -17.512 1.00 93.12 72 LEU A CA 1
ATOM 571 C C . LEU A 1 72 ? 1.820 6.390 -16.442 1.00 93.12 72 LEU A C 1
ATOM 573 O O . LEU A 1 72 ? 0.911 5.844 -15.823 1.00 93.12 72 LEU A O 1
ATOM 577 N N . LEU A 1 73 ? 2.160 7.666 -16.236 1.00 92.69 73 LEU A N 1
ATOM 578 C CA . LEU A 1 73 ? 1.524 8.513 -15.223 1.00 92.69 73 LEU A CA 1
ATOM 579 C C . LEU A 1 73 ? 0.029 8.746 -15.480 1.00 92.69 73 LEU A C 1
ATOM 581 O O . LEU A 1 73 ? -0.715 8.901 -14.515 1.00 92.69 73 LEU A O 1
ATOM 585 N N . GLU A 1 74 ? -0.418 8.752 -16.737 1.00 91.88 74 GLU A N 1
ATOM 586 C CA . GLU A 1 74 ? -1.841 8.878 -17.082 1.00 91.88 74 GLU A CA 1
ATOM 587 C C . GLU A 1 74 ? -2.653 7.621 -16.735 1.00 91.88 74 GLU A C 1
ATOM 589 O O . GLU A 1 74 ? -3.8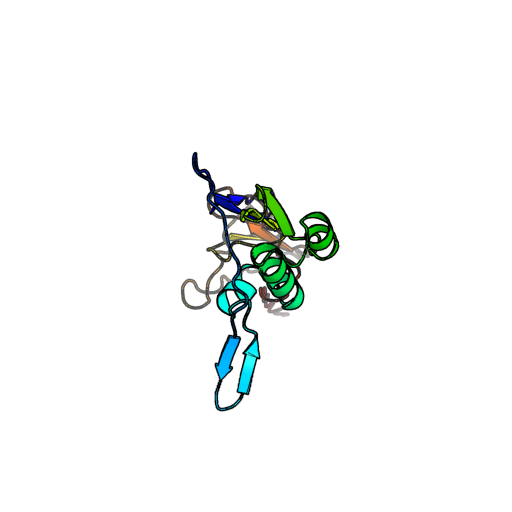32 7.729 -16.395 1.00 91.88 74 GLU A O 1
ATOM 594 N N . TYR A 1 75 ? -2.031 6.438 -16.782 1.00 89.62 75 TYR A N 1
ATOM 595 C CA . TYR A 1 75 ? -2.692 5.168 -16.457 1.00 89.62 75 TYR A CA 1
ATOM 596 C C . TYR A 1 75 ? -2.652 4.813 -14.973 1.00 89.62 75 TYR A C 1
ATOM 598 O O . TYR A 1 75 ? -3.498 4.048 -14.509 1.00 89.62 75 TYR A O 1
ATOM 606 N N . LEU A 1 76 ? -1.664 5.310 -14.226 1.00 89.94 76 LEU A N 1
ATOM 607 C CA . LEU A 1 76 ? -1.523 4.937 -12.825 1.00 89.94 76 LEU A CA 1
ATOM 608 C C . LEU A 1 76 ? -2.731 5.420 -12.001 1.00 89.94 76 LEU A C 1
ATOM 610 O O . LEU A 1 76 ? -3.104 6.595 -12.063 1.00 89.94 76 LEU A O 1
ATOM 614 N N . PRO A 1 77 ? -3.326 4.545 -11.167 1.00 87.50 77 PRO A N 1
ATOM 615 C CA . PRO A 1 77 ? -4.310 4.963 -10.182 1.00 87.50 77 PRO A CA 1
ATOM 616 C C . PRO A 1 77 ? -3.756 6.088 -9.306 1.00 87.50 77 PRO A C 1
ATOM 618 O O . PRO A 1 77 ? -2.583 6.076 -8.944 1.00 87.50 77 PRO A O 1
ATOM 621 N N . LYS A 1 78 ? -4.615 7.014 -8.864 1.00 86.75 78 LYS A N 1
ATOM 622 C CA . LYS A 1 78 ? -4.212 8.125 -7.973 1.00 86.75 78 LYS A CA 1
ATOM 623 C C . LYS A 1 78 ? -3.581 7.666 -6.653 1.00 86.75 78 LYS A C 1
ATOM 625 O O . LYS A 1 78 ? -2.894 8.446 -6.003 1.00 86.75 78 LYS A O 1
ATOM 630 N N . SER A 1 79 ? -3.830 6.421 -6.248 1.00 85.19 79 SER A N 1
ATOM 631 C CA . SER A 1 79 ? -3.196 5.799 -5.087 1.00 85.19 79 SER A CA 1
ATOM 632 C C . SER A 1 79 ? -1.727 5.442 -5.327 1.00 85.19 79 SER A C 1
ATOM 634 O O . SER A 1 79 ? -1.027 5.141 -4.369 1.00 85.19 79 SER A O 1
ATOM 636 N N . ILE A 1 80 ? -1.209 5.512 -6.552 1.00 89.75 80 ILE A N 1
ATOM 637 C CA . ILE A 1 80 ? 0.179 5.184 -6.878 1.00 89.75 80 ILE A CA 1
ATOM 638 C C . ILE A 1 80 ? 0.898 6.436 -7.369 1.00 89.75 80 ILE A C 1
ATOM 640 O O . ILE A 1 80 ? 0.430 7.129 -8.267 1.00 89.75 80 ILE A O 1
ATOM 644 N N . ALA A 1 81 ? 2.073 6.703 -6.809 1.00 91.38 81 ALA A N 1
ATOM 645 C CA . ALA A 1 81 ? 2.999 7.689 -7.348 1.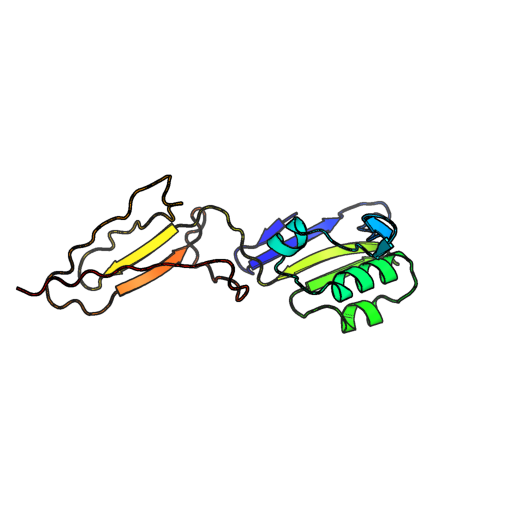00 91.38 81 ALA A CA 1
ATOM 646 C C . ALA A 1 81 ? 4.330 7.022 -7.671 1.00 91.38 81 ALA A C 1
ATOM 648 O O . ALA A 1 81 ? 4.800 6.161 -6.930 1.00 91.38 81 ALA A O 1
ATOM 649 N N . VAL A 1 82 ? 4.961 7.448 -8.760 1.00 92.88 82 VAL A N 1
ATOM 650 C CA . VAL A 1 82 ? 6.269 6.938 -9.169 1.00 92.88 82 VAL A CA 1
ATOM 651 C C . VAL A 1 82 ? 7.239 8.077 -9.450 1.00 92.88 82 VAL A C 1
ATOM 653 O O . VAL A 1 82 ? 6.847 9.180 -9.832 1.00 92.88 82 VAL A O 1
ATOM 656 N N . ARG A 1 83 ? 8.529 7.801 -9.271 1.00 91.69 83 ARG A N 1
ATOM 657 C CA . ARG A 1 83 ? 9.629 8.622 -9.784 1.00 91.69 83 ARG A CA 1
ATOM 658 C C . ARG A 1 83 ? 10.501 7.750 -10.662 1.00 91.69 83 ARG A C 1
ATOM 660 O O . ARG A 1 83 ? 10.708 6.581 -10.341 1.00 91.69 83 ARG A O 1
ATOM 667 N N . ALA A 1 84 ? 11.020 8.322 -11.739 1.00 90.06 84 ALA A N 1
ATOM 668 C CA . ALA A 1 84 ? 11.852 7.600 -12.685 1.00 90.06 84 ALA A CA 1
ATOM 669 C C . ALA A 1 84 ? 13.104 8.392 -13.060 1.00 90.06 84 ALA A C 1
ATOM 671 O O . ALA A 1 84 ? 13.090 9.623 -13.082 1.00 90.06 84 ALA A O 1
ATOM 672 N N . GLU A 1 85 ? 14.168 7.669 -13.393 1.00 88.25 85 GLU A N 1
ATOM 673 C CA . GLU A 1 85 ? 15.356 8.207 -14.050 1.00 88.25 85 GLU A CA 1
ATOM 674 C C . GLU A 1 85 ? 15.606 7.409 -15.337 1.00 88.25 85 GLU A C 1
ATOM 676 O O . GLU A 1 85 ? 15.956 6.226 -15.310 1.00 88.25 85 GLU A O 1
ATOM 681 N N . GLY A 1 86 ? 15.372 8.038 -16.491 1.00 85.31 86 GLY A N 1
ATOM 682 C CA . GLY A 1 86 ? 15.256 7.300 -17.750 1.00 85.31 86 GLY A CA 1
ATOM 683 C C . GLY A 1 86 ? 14.072 6.332 -17.689 1.00 85.31 86 GLY A C 1
ATOM 684 O O . GLY A 1 86 ? 12.959 6.760 -17.407 1.00 85.31 86 GLY A O 1
ATOM 685 N N . ASN A 1 87 ? 14.331 5.039 -17.902 1.00 84.62 87 ASN A N 1
ATOM 686 C CA . ASN A 1 87 ? 13.306 3.981 -17.900 1.00 84.62 87 ASN A CA 1
ATOM 687 C C . ASN A 1 87 ? 13.392 3.084 -16.654 1.00 84.62 87 ASN A C 1
ATOM 689 O O . ASN A 1 87 ? 12.947 1.941 -16.660 1.00 84.62 87 ASN A O 1
ATOM 693 N N . LEU A 1 88 ? 14.026 3.590 -15.594 1.00 87.56 88 LEU A N 1
ATOM 694 C CA . LEU A 1 88 ? 14.129 2.924 -14.303 1.00 87.56 88 LEU A CA 1
ATOM 695 C C . LEU A 1 88 ? 13.236 3.653 -13.308 1.00 87.56 88 LEU A C 1
ATOM 697 O O . LEU A 1 88 ? 13.385 4.862 -13.124 1.00 87.56 88 LEU A O 1
ATOM 701 N N . LEU A 1 89 ? 12.343 2.927 -12.637 1.00 90.06 89 LEU A N 1
ATOM 702 C CA . LEU A 1 89 ? 11.564 3.491 -11.539 1.00 90.06 89 LEU A CA 1
ATOM 703 C C . LEU A 1 89 ? 12.465 3.579 -10.301 1.00 90.06 89 LEU A C 1
ATOM 705 O O . LEU A 1 89 ? 12.912 2.567 -9.773 1.00 90.06 89 LEU A O 1
ATOM 709 N N . THR A 1 90 ? 12.772 4.786 -9.840 1.00 90.94 90 THR A N 1
ATOM 710 C CA . THR A 1 90 ? 13.643 5.028 -8.677 1.00 90.94 90 THR A CA 1
ATOM 711 C C . THR A 1 90 ? 12.851 5.134 -7.375 1.00 90.94 90 THR A C 1
ATOM 713 O O . THR A 1 90 ? 13.392 4.873 -6.297 1.00 90.94 90 THR A O 1
ATOM 716 N N . SER A 1 91 ? 11.560 5.466 -7.454 1.00 91.56 91 SER A N 1
ATOM 717 C CA . SER A 1 91 ? 10.627 5.375 -6.330 1.00 91.56 91 SER A CA 1
ATOM 718 C C . SER A 1 91 ? 9.238 4.937 -6.788 1.00 91.56 91 SER A C 1
ATOM 720 O O . SER A 1 91 ? 8.793 5.327 -7.869 1.00 91.56 91 SER A O 1
ATOM 722 N N . ILE A 1 92 ? 8.567 4.136 -5.962 1.00 91.00 92 ILE A N 1
ATOM 723 C CA . ILE A 1 92 ? 7.175 3.710 -6.116 1.00 91.00 92 ILE A CA 1
ATOM 724 C C . ILE A 1 92 ? 6.509 3.840 -4.747 1.00 91.00 92 ILE A C 1
ATOM 726 O O . ILE A 1 92 ? 6.912 3.175 -3.789 1.00 91.00 92 ILE A O 1
ATOM 730 N N . SER A 1 93 ? 5.493 4.689 -4.665 1.00 90.31 93 SER A N 1
ATOM 731 C CA . SER A 1 93 ? 4.712 4.941 -3.459 1.00 90.31 93 SER A CA 1
ATOM 732 C C . SER A 1 93 ? 3.278 4.495 -3.665 1.00 90.31 93 SER A C 1
ATOM 734 O O . SER A 1 93 ? 2.627 4.910 -4.623 1.00 90.31 93 SER A O 1
ATOM 736 N N . PHE A 1 94 ? 2.775 3.702 -2.730 1.00 87.00 94 PHE A N 1
ATOM 737 C CA . PHE A 1 94 ? 1.385 3.276 -2.672 1.00 87.00 94 PHE A CA 1
ATOM 738 C C . PHE A 1 94 ? 0.714 3.975 -1.493 1.00 87.00 94 PHE A C 1
ATOM 740 O O . PHE A 1 94 ? 1.167 3.842 -0.360 1.00 87.00 94 PHE A O 1
ATOM 747 N N . HIS A 1 95 ? -0.338 4.732 -1.763 1.00 85.25 95 HIS A N 1
ATOM 748 C CA . HIS A 1 95 ? -1.139 5.481 -0.801 1.00 85.25 95 HIS A CA 1
ATOM 749 C C . HIS A 1 95 ? -2.411 4.710 -0.480 1.00 85.25 95 HIS A C 1
ATOM 751 O O . HIS A 1 95 ? -2.841 3.859 -1.260 1.00 85.25 95 HIS A O 1
ATOM 757 N N . SER A 1 96 ? -3.027 5.046 0.653 1.00 77.06 96 SER A N 1
ATOM 758 C CA . SER A 1 96 ? -4.186 4.313 1.165 1.00 77.06 96 SER A CA 1
ATOM 759 C C . SER A 1 96 ? -3.866 2.826 1.354 1.00 77.06 96 SER A C 1
ATOM 761 O O . SER A 1 96 ? -4.708 1.966 1.118 1.00 77.06 96 SER A O 1
ATOM 763 N N . VAL A 1 97 ? -2.635 2.529 1.775 1.00 72.50 97 VAL A N 1
ATOM 764 C CA . VAL A 1 97 ? -2.214 1.194 2.198 1.00 72.50 97 VAL A CA 1
ATOM 765 C C . VAL A 1 97 ? -2.147 1.201 3.716 1.00 72.50 97 VAL A C 1
ATOM 767 O O . VAL A 1 97 ? -1.604 2.130 4.305 1.00 72.50 97 VAL A O 1
ATOM 770 N N . TRP A 1 98 ? -2.694 0.167 4.345 1.00 66.12 98 TRP A N 1
ATOM 771 C CA . TRP A 1 98 ? -2.672 -0.014 5.795 1.00 66.12 98 TRP A CA 1
ATOM 772 C C . TRP A 1 98 ? -1.701 -1.135 6.166 1.00 66.12 98 TRP A C 1
ATOM 774 O O . TRP A 1 98 ? -1.745 -2.229 5.595 1.00 66.12 98 TRP A O 1
ATOM 784 N N . SER A 1 99 ? -0.804 -0.849 7.113 1.00 61.66 99 SER A N 1
ATOM 785 C CA . SER A 1 99 ? 0.067 -1.858 7.719 1.00 61.66 99 SER A CA 1
ATOM 786 C C . SER A 1 99 ? -0.770 -2.778 8.601 1.00 61.66 99 SER A C 1
ATOM 788 O O . SER A 1 99 ? -1.122 -2.396 9.707 1.00 61.66 99 SER A O 1
ATOM 790 N N . ARG A 1 100 ? -1.052 -4.005 8.148 1.00 62.00 100 ARG A N 1
ATOM 791 C CA . ARG A 1 100 ? -1.802 -5.039 8.901 1.00 62.00 100 ARG A CA 1
ATOM 792 C C . ARG A 1 100 ? -1.068 -5.588 10.138 1.00 62.00 100 ARG A C 1
ATOM 794 O O . ARG A 1 100 ? -1.322 -6.711 10.569 1.00 62.00 100 ARG A O 1
ATOM 801 N N . GLU A 1 101 ? -0.130 -4.827 10.688 1.00 59.00 101 GLU A N 1
ATOM 802 C CA . GLU A 1 101 ? 0.471 -5.095 11.989 1.00 59.00 101 GLU A CA 1
ATOM 803 C C . GLU A 1 101 ? -0.578 -4.996 13.108 1.00 59.00 101 GLU A C 1
ATOM 805 O O . GLU A 1 101 ? -1.718 -4.574 12.901 1.00 59.00 101 GLU A O 1
ATOM 810 N N . ALA A 1 102 ? -0.204 -5.425 14.317 1.00 57.34 102 ALA A N 1
ATOM 811 C CA . ALA A 1 102 ? -1.089 -5.331 15.469 1.00 57.34 102 ALA A CA 1
ATOM 812 C C . ALA A 1 102 ? -1.529 -3.873 15.659 1.00 57.34 102 ALA A C 1
ATOM 814 O O . ALA A 1 102 ? -0.691 -2.983 15.753 1.00 57.34 102 ALA A O 1
ATOM 815 N N . ALA A 1 103 ? -2.832 -3.629 15.741 1.00 59.78 103 ALA A N 1
ATOM 816 C CA . ALA A 1 103 ? -3.369 -2.347 16.170 1.00 59.78 103 ALA A CA 1
ATOM 817 C C . ALA A 1 103 ? -4.036 -2.478 17.543 1.00 59.78 103 ALA A C 1
ATOM 819 O O . ALA A 1 103 ? -4.224 -3.567 18.084 1.00 59.78 103 ALA A O 1
ATOM 820 N N . ILE A 1 104 ? -4.375 -1.355 18.153 1.00 60.28 104 ILE A N 1
ATOM 821 C CA . ILE A 1 104 ? -5.127 -1.323 19.402 1.00 60.28 104 ILE A CA 1
ATOM 822 C C . ILE A 1 104 ? -6.519 -0.807 19.060 1.00 60.28 104 ILE A C 1
ATOM 824 O O . ILE A 1 104 ? -6.650 0.253 18.455 1.00 60.28 104 ILE A O 1
ATOM 828 N N . ILE A 1 105 ? -7.570 -1.517 19.460 1.00 61.53 105 ILE A N 1
ATOM 829 C CA . ILE A 1 105 ? -8.904 -0.927 19.501 1.00 61.53 105 ILE A CA 1
ATOM 830 C C . ILE A 1 105 ? -9.047 -0.189 20.841 1.00 61.53 105 ILE A C 1
ATOM 832 O O . ILE A 1 105 ? -8.790 -0.695 21.934 1.00 61.53 105 ILE A O 1
ATOM 836 N N . LYS A 1 106 ? -9.450 1.069 20.782 1.00 60.53 106 LYS A N 1
ATOM 837 C CA . LYS A 1 106 ? -9.889 1.815 21.955 1.00 60.53 106 LYS A CA 1
ATOM 838 C C . LYS A 1 106 ? -11.399 1.913 21.885 1.00 60.53 106 LYS A C 1
ATOM 840 O O . LYS A 1 106 ? -11.938 2.505 20.956 1.00 60.53 106 LYS A O 1
ATOM 845 N N . SER A 1 107 ? -12.068 1.319 22.861 1.00 57.00 107 SER A N 1
ATOM 846 C CA . SER A 1 107 ? -13.500 1.486 23.069 1.00 57.00 107 SER A CA 1
ATOM 847 C C . SER A 1 107 ? -13.739 2.340 24.306 1.00 57.00 107 SER A C 1
ATOM 849 O O . SER A 1 107 ? -13.099 2.104 25.329 1.00 57.00 107 SER A O 1
ATOM 851 N N . SER A 1 108 ? -14.662 3.295 24.237 1.00 58.62 108 SER A N 1
ATOM 852 C CA . SER A 1 108 ? -15.128 4.042 25.408 1.00 58.62 108 SER A CA 1
ATOM 853 C C . SER A 1 108 ? -16.653 4.085 25.470 1.00 58.62 108 SER A C 1
ATOM 855 O O . SER A 1 108 ? -17.341 4.132 24.447 1.00 58.62 108 SER A O 1
ATOM 857 N N . ILE A 1 109 ? -17.172 4.045 26.697 1.00 56.09 109 ILE A N 1
ATOM 858 C CA . ILE A 1 109 ? -18.592 4.150 27.039 1.00 56.09 109 ILE A CA 1
ATOM 859 C C . ILE A 1 109 ? -18.718 5.453 27.830 1.00 56.09 109 ILE A C 1
ATOM 861 O O . ILE A 1 109 ? -18.074 5.615 28.864 1.00 56.09 109 ILE A O 1
ATOM 865 N N . SER A 1 110 ? -19.449 6.437 27.307 1.00 51.25 110 SER A N 1
ATOM 866 C CA . SER A 1 110 ? -19.417 7.791 27.872 1.00 51.25 110 SER A CA 1
ATOM 867 C C . SER A 1 110 ? -20.156 7.882 29.213 1.00 51.25 110 SER A C 1
ATOM 869 O O . SER A 1 110 ? -21.379 7.812 29.221 1.00 51.25 110 SER A O 1
ATOM 871 N N . GLU A 1 111 ? -19.385 8.042 30.295 1.00 42.44 111 GLU A N 1
ATOM 872 C CA . GLU A 1 111 ? -19.605 8.820 31.545 1.00 42.44 111 GLU A CA 1
ATOM 873 C C . GLU A 1 111 ? -18.699 8.318 32.683 1.00 42.44 111 GLU A C 1
ATOM 875 O O . GLU A 1 111 ? -18.502 9.009 33.679 1.00 42.44 111 GLU A O 1
ATOM 880 N N . PHE A 1 112 ? -18.073 7.156 32.509 1.00 42.41 112 PHE A N 1
ATOM 881 C CA . PHE A 1 112 ? -17.096 6.610 33.442 1.00 42.41 112 PHE A CA 1
ATOM 882 C C . PHE A 1 112 ? -15.729 6.517 32.761 1.00 42.41 112 PHE A C 1
ATOM 884 O O . PHE A 1 112 ? -15.647 6.521 31.536 1.00 42.41 112 PHE A O 1
ATOM 891 N N . ALA A 1 113 ? -14.681 6.558 33.584 1.00 42.28 113 ALA A N 1
ATOM 892 C CA . ALA A 1 113 ? -13.265 6.703 33.253 1.00 42.28 113 ALA A CA 1
ATOM 893 C C . ALA A 1 113 ? -12.810 6.057 31.929 1.00 42.28 113 ALA A C 1
ATOM 895 O O . ALA A 1 113 ? -13.344 5.039 31.499 1.00 42.28 113 ALA A O 1
ATOM 896 N N . GLU A 1 114 ? -11.776 6.646 31.316 1.00 42.47 114 GLU A N 1
ATOM 897 C CA . GLU A 1 114 ? -11.036 6.108 30.166 1.00 42.47 114 GLU A CA 1
ATOM 898 C C . GLU A 1 114 ? -10.359 4.757 30.488 1.00 42.47 114 GLU A C 1
ATOM 900 O O . GLU A 1 114 ? -9.136 4.629 30.427 1.00 42.47 114 GLU A O 1
ATOM 905 N N . ASP A 1 115 ? -11.133 3.716 30.793 1.00 40.34 115 ASP A N 1
ATOM 906 C CA . ASP A 1 115 ? -10.650 2.342 30.845 1.00 40.34 115 ASP A CA 1
ATOM 907 C C . ASP A 1 115 ? -10.469 1.863 29.408 1.00 40.34 115 ASP A C 1
ATOM 909 O O . ASP A 1 115 ? -11.275 1.182 28.772 1.00 40.34 115 ASP A O 1
ATOM 913 N N . SER A 1 116 ? -9.354 2.335 28.879 1.00 41.56 116 SER A N 1
ATOM 914 C CA . SER A 1 116 ? -8.774 1.971 27.614 1.00 41.56 116 SER A CA 1
ATOM 915 C C . SER A 1 116 ? -8.230 0.550 27.737 1.00 41.56 116 SER A C 1
ATOM 917 O O . SER A 1 116 ? -7.512 0.238 28.677 1.00 41.56 116 SER A O 1
ATOM 919 N N . ILE A 1 117 ? -8.625 -0.325 26.810 1.00 38.78 117 ILE A N 1
ATOM 920 C CA . ILE A 1 117 ? -7.837 -1.397 26.170 1.00 38.78 117 ILE A CA 1
ATOM 921 C C . ILE A 1 117 ? -8.833 -2.428 25.624 1.00 38.78 117 ILE A C 1
ATOM 923 O O . ILE A 1 117 ? -9.274 -3.333 26.344 1.00 38.78 117 ILE A O 1
ATOM 927 N N . LEU A 1 118 ? -9.107 -2.331 24.325 1.00 37.19 118 LEU A N 1
ATOM 928 C CA . LEU A 1 118 ? -9.618 -3.420 23.503 1.00 37.19 118 LEU A CA 1
ATOM 929 C C . LEU A 1 118 ? -8.453 -3.814 22.575 1.00 37.19 118 LEU A C 1
ATOM 931 O O . LEU A 1 118 ? -8.258 -3.258 21.507 1.00 37.19 118 LEU A O 1
ATOM 935 N N . CYS A 1 119 ? -7.551 -4.695 23.007 1.00 34.16 119 CYS A N 1
ATOM 936 C CA . CYS A 1 119 ? -6.472 -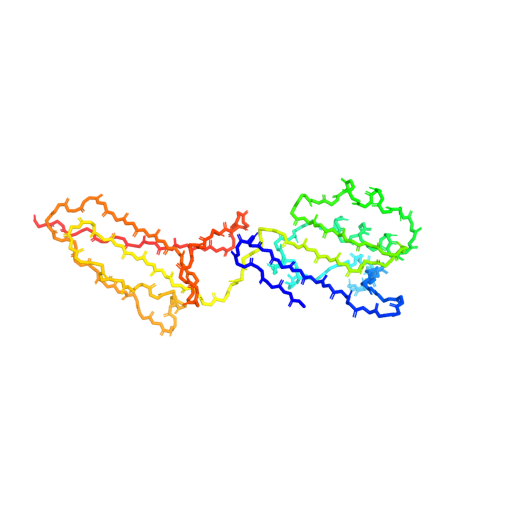5.128 22.109 1.00 34.16 119 CYS A CA 1
ATOM 937 C C . CYS A 1 119 ? -7.097 -5.759 20.854 1.00 34.16 119 CYS A C 1
ATOM 939 O O . CYS A 1 119 ? -8.008 -6.580 21.000 1.00 34.16 119 CYS A O 1
ATOM 941 N N . LEU A 1 120 ? -6.630 -5.402 19.642 1.00 38.84 120 LEU A N 1
ATOM 942 C CA . LEU A 1 120 ? -6.951 -6.230 18.480 1.00 38.84 120 LEU A CA 1
ATOM 943 C C . LEU A 1 120 ? -6.405 -7.598 18.775 1.00 38.84 120 LEU A C 1
ATOM 945 O O . LEU A 1 120 ? -5.205 -7.815 18.938 1.00 38.84 120 LEU A O 1
ATOM 949 N N . THR A 1 121 ? -7.334 -8.512 18.873 1.00 37.12 121 THR A N 1
ATOM 950 C CA . THR A 1 121 ? -7.029 -9.889 19.094 1.00 37.12 121 THR A CA 1
ATOM 951 C C . THR A 1 121 ? -7.454 -10.562 17.823 1.00 37.12 121 THR A C 1
ATOM 953 O O . THR A 1 121 ? -8.632 -10.695 17.510 1.00 37.12 121 THR A O 1
ATOM 956 N N . ASN A 1 122 ? -6.452 -11.020 17.077 1.00 41.12 122 ASN A N 1
ATOM 957 C CA . ASN A 1 122 ? -6.580 -12.351 16.517 1.00 41.12 122 ASN A CA 1
ATOM 958 C C . ASN A 1 122 ? -7.252 -13.196 17.615 1.00 41.12 122 ASN A C 1
ATOM 960 O O . ASN A 1 122 ? -6.705 -13.277 18.717 1.00 41.12 122 ASN A O 1
ATOM 964 N N . CYS A 1 123 ? -8.459 -13.706 17.366 1.00 41.12 123 CYS A N 1
ATOM 965 C CA . CYS A 1 123 ? -9.295 -14.392 18.359 1.00 41.12 123 CYS A CA 1
ATOM 966 C C . CYS A 1 123 ? -8.577 -15.570 19.049 1.00 41.12 123 CYS A C 1
ATOM 968 O O . CYS A 1 123 ? -9.049 -16.079 20.061 1.00 41.12 123 CYS A O 1
ATOM 970 N N . LEU A 1 124 ? -7.414 -15.969 18.526 1.00 42.03 124 LEU A N 1
ATOM 971 C CA . LEU A 1 124 ? -6.492 -16.949 19.088 1.00 42.03 124 LEU A CA 1
ATOM 972 C C . LEU A 1 124 ? -5.592 -16.421 20.231 1.00 42.03 124 LEU A C 1
ATOM 974 O O . LEU A 1 124 ? -5.092 -17.237 20.999 1.00 42.03 124 LEU A O 1
ATOM 978 N N . TYR A 1 125 ? -5.356 -15.104 20.364 1.00 40.75 125 TYR A N 1
ATOM 979 C CA . TYR A 1 125 ? -4.298 -14.544 21.234 1.00 40.75 125 TYR A CA 1
ATOM 980 C C . TYR A 1 125 ? -4.754 -13.621 22.372 1.00 40.75 125 TYR A C 1
ATOM 982 O O . TYR A 1 125 ? -4.020 -13.481 23.352 1.00 40.75 125 TYR A O 1
ATOM 990 N N . SER A 1 126 ? -5.933 -12.998 22.325 1.00 47.09 126 SER A N 1
ATOM 991 C CA . SER A 1 126 ? -6.577 -12.570 23.578 1.00 47.09 126 SER A CA 1
ATOM 992 C C . SER A 1 126 ? -8.102 -12.628 23.479 1.00 47.09 126 SER A C 1
ATOM 994 O O . SER A 1 126 ? -8.666 -12.367 22.422 1.00 47.09 126 SER A O 1
ATOM 996 N N . PRO A 1 127 ? -8.782 -13.046 24.553 1.00 47.91 127 PRO A N 1
ATOM 997 C CA . PRO A 1 127 ? -10.210 -13.314 24.508 1.00 47.91 127 PRO A CA 1
ATOM 998 C C . PRO A 1 127 ? -11.036 -12.017 24.405 1.00 47.91 127 PRO A C 1
ATOM 1000 O O . PRO A 1 127 ? -10.575 -10.960 24.855 1.00 47.91 127 PRO A O 1
ATOM 1003 N N . PRO A 1 128 ? -12.271 -12.096 23.872 1.00 51.41 128 PRO A N 1
ATOM 1004 C CA . PRO A 1 128 ? -13.236 -11.001 23.918 1.00 51.41 128 PRO A CA 1
ATOM 1005 C C . PRO A 1 128 ? -13.399 -10.462 25.346 1.00 51.41 128 PRO A C 1
ATOM 1007 O O . PRO A 1 128 ? -13.532 -11.233 26.298 1.00 51.41 128 PRO A O 1
ATOM 1010 N N . LYS A 1 129 ? -13.390 -9.135 25.510 1.00 51.84 129 LYS A N 1
ATOM 1011 C CA . LYS A 1 129 ? -13.687 -8.488 26.795 1.00 51.84 129 LYS A CA 1
ATOM 1012 C C . LYS A 1 129 ? -15.168 -8.128 26.871 1.00 51.84 129 LYS A C 1
ATOM 1014 O O . LYS A 1 129 ? -15.710 -7.531 25.946 1.00 51.84 129 LYS A O 1
ATOM 1019 N N . HIS A 1 130 ? -15.797 -8.456 27.995 1.00 56.78 130 HIS A N 1
ATOM 1020 C CA . HIS A 1 130 ? -17.18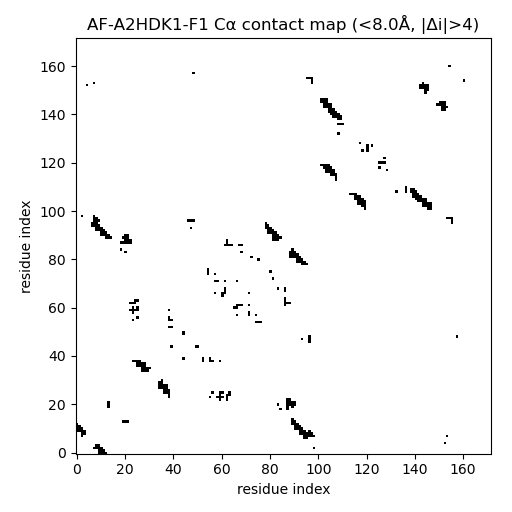4 -8.100 28.281 1.00 56.78 130 HIS A CA 1
ATOM 1021 C C . HIS A 1 130 ? -17.252 -6.764 29.026 1.00 56.78 130 HIS A C 1
ATOM 1023 O O . HIS A 1 130 ? -16.558 -6.577 30.024 1.00 56.78 130 HIS A O 1
ATOM 1029 N N . TYR A 1 131 ? -18.126 -5.866 28.570 1.00 57.56 131 TYR A N 1
ATOM 1030 C CA . TYR A 1 131 ? -18.426 -4.605 29.245 1.00 57.56 131 TYR A CA 1
ATOM 1031 C C . TYR A 1 131 ? -19.906 -4.578 29.621 1.00 57.56 131 TYR A C 1
ATOM 1033 O O . TYR A 1 131 ? -20.775 -4.631 28.750 1.00 57.56 131 TYR A O 1
ATOM 1041 N N . SER A 1 132 ? -20.197 -4.497 30.918 1.00 55.28 132 SER A N 1
ATOM 1042 C CA . SER A 1 132 ? -21.564 -4.315 31.405 1.00 55.28 132 SER A CA 1
ATOM 1043 C C . SER A 1 132 ? -21.950 -2.848 31.276 1.00 55.28 132 SER A C 1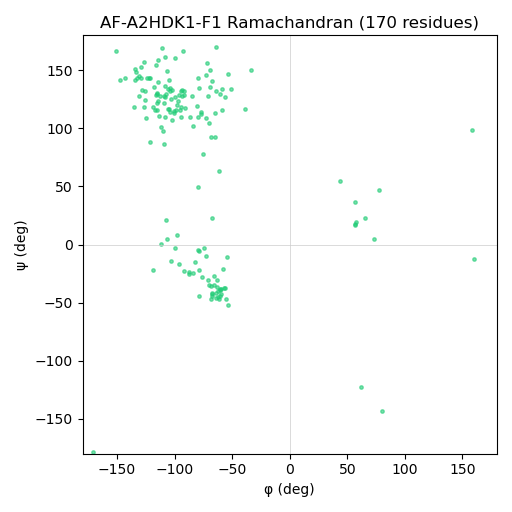
ATOM 1045 O O . SER A 1 132 ? -21.437 -2.002 32.006 1.00 55.28 132 SER A O 1
ATOM 1047 N N . ILE A 1 133 ? -22.862 -2.545 30.354 1.00 59.28 133 ILE A N 1
ATOM 1048 C CA . ILE A 1 133 ? -23.432 -1.205 30.212 1.00 59.28 133 ILE A CA 1
ATOM 1049 C C . ILE A 1 133 ? -24.581 -1.081 31.215 1.00 59.28 133 ILE A C 1
ATOM 1051 O O . ILE A 1 133 ? -25.671 -1.605 30.995 1.00 59.28 133 ILE A O 1
ATOM 1055 N N . THR A 1 134 ? -24.335 -0.407 32.335 1.00 55.62 134 THR A N 1
ATOM 1056 C CA . THR A 1 134 ? -25.368 -0.034 33.308 1.00 55.62 134 THR A CA 1
ATOM 1057 C C . THR A 1 134 ? -25.643 1.471 33.196 1.00 55.62 134 THR A C 1
ATOM 1059 O O . THR A 1 134 ? -24.759 2.237 32.827 1.00 55.62 134 THR A O 1
ATOM 1062 N N . ASN A 1 135 ? -26.877 1.901 33.485 1.00 53.31 135 ASN A N 1
ATOM 1063 C CA . ASN A 1 135 ? -27.312 3.313 33.525 1.00 53.31 135 ASN A CA 1
ATOM 1064 C C . ASN A 1 135 ? -27.580 4.029 32.185 1.00 53.31 135 ASN A C 1
ATOM 1066 O O . ASN A 1 135 ? -27.200 5.181 32.019 1.00 53.31 135 ASN A O 1
ATOM 1070 N N . TYR A 1 136 ? -28.314 3.407 31.254 1.00 56.41 136 TYR A N 1
ATOM 1071 C CA . TYR A 1 136 ? -28.833 4.086 30.047 1.00 56.41 136 TYR A CA 1
ATOM 1072 C C . TYR A 1 136 ? -27.764 4.734 29.146 1.00 56.41 136 TYR A C 1
ATOM 1074 O O . TYR A 1 136 ? -28.096 5.579 28.310 1.00 56.41 136 TYR A O 1
ATOM 1082 N N . VAL A 1 137 ? -26.493 4.331 29.271 1.00 56.03 137 VAL A N 1
ATOM 1083 C CA . VAL A 1 137 ? -25.440 4.839 28.392 1.00 56.03 1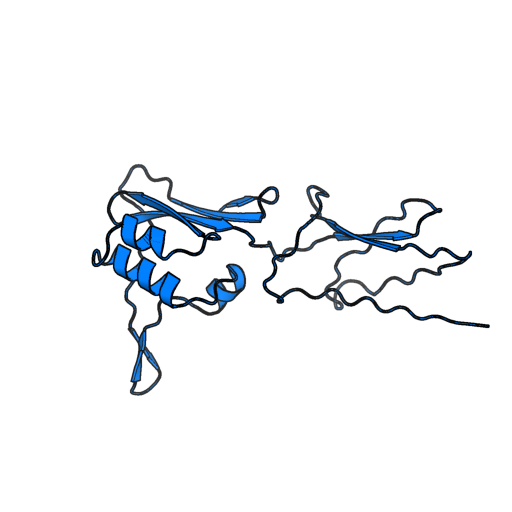37 VAL A CA 1
ATOM 1084 C C . VAL A 1 137 ? -25.730 4.375 26.970 1.00 56.03 137 VAL A C 1
ATOM 1086 O O . VAL A 1 137 ? -25.708 3.188 26.654 1.00 56.03 137 VAL A O 1
ATOM 1089 N N . ASN A 1 138 ? -26.035 5.340 26.112 1.00 57.66 138 ASN A N 1
ATOM 1090 C CA . ASN A 1 138 ? -26.499 5.125 24.745 1.00 57.66 138 ASN A CA 1
ATOM 1091 C C . ASN A 1 138 ? -25.432 5.456 23.693 1.00 57.66 138 ASN A C 1
ATOM 1093 O O . ASN A 1 138 ? -25.716 5.416 22.496 1.00 57.66 138 ASN A O 1
ATOM 1097 N N . LYS A 1 139 ? -24.210 5.795 24.124 1.00 60.66 139 LYS A N 1
ATOM 1098 C CA . LYS A 1 139 ? -23.092 6.132 23.241 1.00 60.66 139 LYS A CA 1
ATOM 1099 C C . LYS A 1 139 ? -21.873 5.279 23.568 1.00 60.66 139 LYS A C 1
ATOM 1101 O O . LYS A 1 139 ? -21.308 5.363 24.656 1.00 60.66 139 LYS A O 1
ATOM 1106 N N . PHE A 1 140 ? -21.460 4.499 22.577 1.00 61.28 140 PHE A N 1
ATOM 1107 C CA . PHE A 1 140 ? -20.184 3.802 22.545 1.00 61.28 140 PHE A CA 1
ATOM 1108 C C . PHE A 1 140 ? -19.348 4.387 21.405 1.00 61.28 140 PHE A C 1
ATOM 1110 O O . PHE A 1 140 ? -19.874 4.701 20.335 1.00 61.28 140 PHE A O 1
ATOM 1117 N N . ASN A 1 141 ? -18.053 4.569 21.634 1.00 66.38 141 ASN A N 1
ATOM 1118 C CA . ASN A 1 141 ? -17.107 4.970 20.599 1.00 66.38 141 ASN A CA 1
ATOM 1119 C C . ASN A 1 141 ? -16.062 3.869 20.440 1.00 66.38 141 ASN A C 1
ATOM 1121 O O . ASN A 1 141 ? -15.580 3.343 21.440 1.00 66.38 141 ASN A O 1
ATOM 1125 N N . ILE A 1 142 ? -15.734 3.523 19.197 1.00 67.56 142 ILE A N 1
ATOM 1126 C CA . ILE A 1 142 ? -14.693 2.557 18.857 1.00 67.56 142 ILE A CA 1
ATOM 1127 C C . ILE A 1 142 ? -13.731 3.244 17.897 1.00 67.56 142 ILE A C 1
ATOM 1129 O O . ILE A 1 142 ? -14.136 3.730 16.841 1.00 67.56 142 ILE A O 1
ATOM 1133 N N . LYS A 1 143 ? -12.453 3.255 18.266 1.00 70.50 143 LYS A N 1
ATOM 1134 C CA . LYS A 1 143 ? -11.355 3.757 17.446 1.00 70.50 143 LYS A CA 1
ATOM 1135 C C . LYS A 1 143 ? -10.300 2.683 17.268 1.00 70.50 143 LYS A C 1
ATOM 1137 O O . LYS A 1 143 ? -10.003 1.951 18.208 1.00 70.50 143 LYS A O 1
ATOM 1142 N N . LEU A 1 144 ? -9.701 2.631 16.089 1.00 71.69 144 LEU A N 1
ATOM 1143 C CA . LEU A 1 144 ? -8.473 1.884 15.845 1.00 71.69 144 LEU A CA 1
ATOM 1144 C C . LEU A 1 144 ? -7.295 2.836 16.008 1.00 71.69 144 LEU A C 1
ATOM 1146 O O . LEU A 1 144 ? -7.330 3.926 15.445 1.00 71.69 144 LEU A O 1
ATOM 1150 N N . VAL A 1 145 ? -6.267 2.440 16.755 1.00 71.75 145 VAL A N 1
ATOM 1151 C CA . VAL A 1 145 ? -5.048 3.235 16.928 1.00 71.75 145 VAL A CA 1
ATOM 1152 C C . VAL A 1 145 ? -3.787 2.394 16.765 1.00 71.75 145 VAL A C 1
ATOM 1154 O O . VAL A 1 145 ? -3.762 1.207 17.098 1.00 71.75 145 VAL A O 1
ATOM 1157 N N . GLU A 1 146 ? -2.724 3.012 16.265 1.00 67.56 146 GLU A N 1
ATOM 1158 C CA . GLU A 1 146 ? -1.413 2.374 16.147 1.00 67.56 146 GLU A CA 1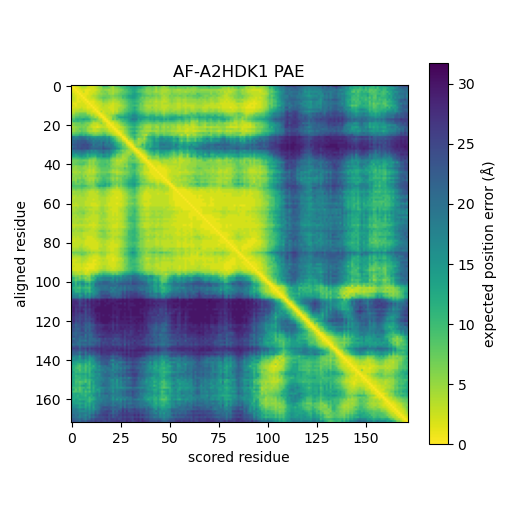
ATOM 1159 C C . GLU A 1 146 ? -0.799 2.151 17.546 1.00 67.56 146 GLU A C 1
ATOM 1161 O O . GLU A 1 146 ? -0.820 3.077 18.359 1.00 67.56 146 GLU A O 1
ATOM 1166 N N . PRO A 1 147 ? -0.205 0.983 17.868 1.00 62.81 147 PRO A N 1
ATOM 1167 C CA . PRO A 1 147 ? 0.320 0.729 19.209 1.00 62.81 147 PRO A CA 1
ATOM 1168 C C . PRO A 1 147 ? 1.460 1.659 19.616 1.00 62.81 147 PRO A C 1
ATOM 1170 O O . PRO A 1 147 ? 1.560 2.023 20.785 1.00 62.81 147 PRO A O 1
ATOM 1173 N N . SER A 1 148 ? 2.326 2.022 18.665 1.00 64.81 148 SER A N 1
ATOM 1174 C CA . SER A 1 148 ? 3.537 2.791 18.957 1.00 64.81 148 SER A CA 1
ATOM 1175 C C . SER A 1 148 ? 3.239 4.280 19.158 1.00 64.81 148 SER A C 1
ATOM 1177 O O . SER A 1 148 ? 3.724 4.892 20.109 1.00 64.81 148 SER A O 1
ATOM 1179 N N . SER A 1 149 ? 2.405 4.856 18.288 1.00 68.94 149 SER A N 1
ATOM 1180 C CA . SER A 1 149 ? 2.138 6.295 18.247 1.00 68.94 149 SER A CA 1
ATOM 1181 C C . SER A 1 149 ? 0.795 6.694 18.858 1.00 68.94 149 SER A C 1
ATOM 1183 O O . SER A 1 149 ? 0.566 7.878 19.106 1.00 68.94 149 SER A O 1
ATOM 1185 N N . LEU A 1 150 ? -0.102 5.726 19.085 1.00 72.44 150 LEU A N 1
ATOM 1186 C CA . LEU A 1 150 ? -1.492 5.917 19.509 1.00 72.44 150 LEU A CA 1
ATOM 1187 C C . LEU A 1 150 ? -2.321 6.818 18.579 1.00 72.44 150 LEU A C 1
ATOM 1189 O O . LEU A 1 150 ? -3.391 7.278 18.982 1.00 72.44 150 LEU A O 1
ATOM 1193 N N . LYS A 1 151 ? -1.854 7.061 17.347 1.00 74.06 151 LYS A N 1
ATOM 1194 C CA . LYS A 1 151 ? -2.600 7.800 16.325 1.00 74.06 151 LYS A CA 1
ATOM 1195 C C . LYS A 1 151 ? -3.755 6.966 15.779 1.00 74.06 151 LYS A C 1
ATOM 1197 O O . LYS A 1 151 ? -3.621 5.751 15.639 1.00 74.06 151 LYS A O 1
ATOM 1202 N N . ASP A 1 152 ? -4.852 7.644 15.441 1.00 74.62 152 ASP A N 1
ATOM 1203 C CA . ASP A 1 152 ? -6.027 7.035 14.814 1.00 74.62 152 ASP A CA 1
ATOM 1204 C C . ASP A 1 152 ? -5.641 6.404 13.463 1.00 74.62 152 ASP A C 1
ATOM 1206 O O . ASP A 1 152 ? -5.009 7.036 12.614 1.00 74.62 152 ASP A O 1
ATOM 1210 N N . ILE A 1 153 ? -6.033 5.146 13.266 1.00 71.56 153 ILE A N 1
ATOM 1211 C CA . ILE A 1 153 ? -5.866 4.411 12.013 1.00 71.56 153 ILE A CA 1
ATOM 1212 C C . ILE A 1 153 ? -7.122 4.607 11.171 1.00 71.56 153 ILE A C 1
ATOM 1214 O O . ILE A 1 153 ? -8.239 4.343 11.618 1.00 71.56 153 ILE A O 1
ATOM 1218 N N . VAL A 1 154 ? -6.922 5.007 9.919 1.00 71.31 154 VAL A N 1
ATOM 1219 C CA . VAL A 1 154 ? -7.968 5.000 8.895 1.00 71.31 154 VAL A CA 1
ATOM 1220 C C . VAL A 1 154 ? -7.788 3.741 8.058 1.00 71.31 154 VAL A C 1
ATOM 1222 O O . VAL A 1 154 ? -6.763 3.585 7.393 1.00 71.31 154 VAL A O 1
ATOM 1225 N N . LEU A 1 155 ? -8.771 2.840 8.109 1.00 68.56 155 LEU A N 1
ATOM 1226 C CA . LEU A 1 155 ? -8.764 1.643 7.274 1.00 68.56 155 LEU A CA 1
ATOM 1227 C C . LEU A 1 155 ? -8.933 2.029 5.794 1.00 68.56 155 LEU A C 1
ATOM 1229 O O . LEU A 1 155 ? -9.723 2.926 5.485 1.00 68.56 155 LEU A O 1
ATOM 1233 N N . PRO A 1 156 ? -8.219 1.366 4.874 1.00 62.78 156 PRO A N 1
ATOM 1234 C CA . PRO A 1 156 ? -8.432 1.541 3.449 1.00 62.78 156 PRO A CA 1
ATOM 1235 C C . PRO A 1 156 ? -9.783 0.947 3.041 1.00 62.78 156 PRO A C 1
ATOM 1237 O O . PRO A 1 156 ? -10.242 -0.040 3.614 1.00 62.78 156 PRO A O 1
ATOM 1240 N N . ASP A 1 157 ? -10.409 1.512 2.009 1.00 64.50 157 ASP A N 1
ATOM 1241 C CA . ASP A 1 157 ? -11.653 0.981 1.427 1.00 64.50 157 ASP A CA 1
ATOM 1242 C C . ASP A 1 157 ? -11.371 -0.210 0.487 1.00 64.50 157 ASP A C 1
ATOM 1244 O O . ASP A 1 157 ? -11.785 -0.243 -0.669 1.00 64.50 157 ASP A O 1
ATOM 1248 N N . ASP A 1 158 ? -10.590 -1.184 0.964 1.00 63.00 158 ASP A N 1
ATOM 1249 C CA . ASP A 1 158 ? -10.245 -2.405 0.222 1.00 63.00 158 ASP A CA 1
ATOM 1250 C C . ASP A 1 158 ? -11.092 -3.622 0.640 1.00 63.00 158 ASP A C 1
ATOM 1252 O O . ASP A 1 158 ? -10.976 -4.695 0.044 1.00 63.00 158 ASP A O 1
ATOM 1256 N N . ARG A 1 159 ? -11.966 -3.440 1.645 1.00 65.75 159 ARG A N 1
ATOM 1257 C CA . ARG A 1 159 ? -12.886 -4.440 2.224 1.00 65.75 159 ARG A CA 1
ATOM 1258 C C . ARG A 1 159 ? -12.216 -5.715 2.746 1.00 65.75 159 ARG A C 1
ATOM 1260 O O . ARG A 1 159 ? -12.896 -6.725 2.925 1.00 65.75 159 ARG A O 1
ATOM 1267 N N . LYS A 1 160 ? -10.904 -5.703 2.989 1.00 62.97 160 LYS A N 1
ATOM 1268 C CA . LYS A 1 160 ? -10.176 -6.880 3.496 1.00 62.97 160 LYS A CA 1
ATOM 1269 C C . LYS A 1 160 ? -10.187 -6.980 5.015 1.00 62.97 160 LYS A C 1
ATOM 1271 O O . LYS A 1 160 ? -10.013 -8.069 5.553 1.00 62.97 160 LYS A O 1
ATOM 1276 N N . ASP A 1 161 ? -10.385 -5.861 5.694 1.00 68.88 161 ASP A N 1
ATOM 1277 C CA . ASP A 1 161 ? -10.398 -5.775 7.147 1.00 68.88 161 ASP A CA 1
ATOM 1278 C C . ASP A 1 161 ? -11.853 -5.643 7.633 1.00 68.88 161 ASP A C 1
ATOM 1280 O O . ASP A 1 161 ? -12.645 -4.875 7.088 1.00 68.88 161 ASP A O 1
ATOM 1284 N N . SER A 1 162 ? -12.236 -6.437 8.636 1.00 62.66 162 SER A N 1
ATOM 1285 C CA . SER A 1 162 ? -13.590 -6.455 9.204 1.00 62.66 162 SER A CA 1
ATOM 1286 C C . SER A 1 162 ? -13.525 -6.307 10.717 1.00 62.66 162 SER A C 1
ATOM 1288 O O . SER A 1 162 ? -12.760 -7.007 11.377 1.00 62.66 162 SER A O 1
ATOM 1290 N N . ILE A 1 163 ? -14.353 -5.422 11.273 1.00 66.69 163 ILE A N 1
ATOM 1291 C CA . ILE A 1 163 ? -14.574 -5.324 12.718 1.00 66.69 163 ILE A CA 1
ATOM 1292 C C . ILE A 1 163 ? -15.946 -5.925 13.005 1.00 66.69 163 ILE A C 1
ATOM 1294 O O . ILE A 1 163 ? -16.960 -5.407 12.538 1.00 66.69 163 ILE A O 1
ATOM 1298 N N . ILE A 1 164 ? -15.976 -7.014 13.769 1.00 63.56 164 ILE A N 1
ATOM 1299 C CA . ILE A 1 164 ? -17.220 -7.619 14.249 1.00 63.56 164 ILE A CA 1
ATOM 1300 C C . ILE A 1 164 ? -17.471 -7.102 15.664 1.00 63.56 164 ILE A C 1
ATOM 1302 O O . ILE A 1 164 ? -16.619 -7.242 16.540 1.00 63.56 164 ILE A O 1
ATOM 1306 N N . ILE A 1 165 ? -18.634 -6.487 15.873 1.00 65.12 165 ILE A N 1
ATOM 1307 C CA . ILE A 1 165 ? -19.095 -6.018 17.181 1.00 65.12 165 ILE A CA 1
ATOM 1308 C C . ILE A 1 165 ? -20.357 -6.804 17.516 1.00 65.12 165 ILE A C 1
ATOM 1310 O O . ILE A 1 165 ? -21.369 -6.670 16.830 1.00 65.12 165 ILE A O 1
ATOM 1314 N N . GLU A 1 166 ? -20.300 -7.605 18.574 1.00 61.34 166 GLU A N 1
ATOM 1315 C CA . GLU A 1 166 ? -21.459 -8.329 19.092 1.00 61.34 166 GLU A CA 1
ATOM 1316 C C . GLU A 1 166 ? -21.984 -7.626 20.347 1.00 61.34 166 GLU A C 1
ATOM 1318 O O . GLU A 1 166 ? -21.242 -7.390 21.302 1.00 61.34 166 GLU A O 1
ATOM 1323 N N . LEU A 1 167 ? -23.275 -7.283 20.344 1.00 62.31 167 LEU A N 1
ATOM 1324 C CA . LEU A 1 167 ? -23.969 -6.683 21.482 1.00 62.31 167 LEU A CA 1
ATOM 1325 C C . LEU A 1 167 ? -25.046 -7.648 21.979 1.00 62.31 167 LEU A C 1
ATOM 1327 O O . LEU A 1 167 ? -25.963 -7.995 21.236 1.00 62.31 167 LEU A O 1
ATOM 1331 N N . ILE A 1 168 ? -24.964 -8.038 23.250 1.00 60.69 168 ILE A N 1
ATOM 1332 C CA . ILE A 1 168 ? -25.990 -8.847 23.911 1.00 60.69 168 ILE A CA 1
ATOM 1333 C C . ILE A 1 168 ? -26.796 -7.927 24.827 1.00 60.69 168 ILE A C 1
ATOM 1335 O O . ILE A 1 168 ? -26.268 -7.403 25.808 1.00 60.69 168 ILE A O 1
ATOM 1339 N N . LEU A 1 169 ? -28.076 -7.733 24.507 1.00 54.97 169 LEU A N 1
ATOM 1340 C CA . LEU A 1 169 ? -29.009 -6.985 25.345 1.00 54.97 169 LEU A CA 1
ATOM 1341 C C . LEU A 1 169 ? -29.783 -7.962 26.236 1.00 54.97 169 LEU A C 1
ATOM 1343 O O . LEU A 1 169 ? -30.545 -8.788 25.738 1.00 54.97 169 LEU A O 1
ATOM 1347 N N . ILE A 1 170 ? -29.594 -7.859 27.550 1.00 56.78 170 ILE A N 1
ATOM 1348 C CA . ILE A 1 170 ? -30.361 -8.624 28.537 1.00 56.78 170 ILE A CA 1
ATOM 1349 C C . ILE A 1 170 ? -31.403 -7.674 29.130 1.00 56.78 170 ILE A C 1
ATOM 1351 O O . ILE A 1 170 ? -31.054 -6.761 29.876 1.00 56.78 170 ILE A O 1
ATOM 1355 N N . ALA A 1 171 ? -32.668 -7.867 28.760 1.00 53.50 171 ALA A N 1
ATOM 1356 C CA . ALA A 1 171 ? -33.802 -7.182 29.371 1.00 53.50 171 ALA A CA 1
ATOM 1357 C C . ALA A 1 171 ? -34.370 -8.069 30.489 1.00 53.50 171 ALA A C 1
ATOM 1359 O O . ALA A 1 171 ? -34.631 -9.249 30.249 1.00 53.50 171 ALA A O 1
ATOM 1360 N N . TYR A 1 172 ? -34.516 -7.503 31.689 1.00 57.88 172 TYR A N 1
ATOM 1361 C CA . TYR A 1 172 ? -35.183 -8.139 32.829 1.00 57.88 172 TYR A CA 1
ATOM 1362 C C . TYR A 1 172 ? -36.643 -7.703 32.906 1.00 57.88 172 TYR A C 1
ATOM 1364 O O . TYR A 1 172 ? -36.903 -6.509 32.629 1.00 57.88 172 TYR A O 1
#

Radius of gyration: 22.38 Å; Cα contacts (8 Å, |Δi|>4): 239; chains: 1; bounding box: 60×36×59 Å

Organism: Trichomonas vaginalis (strain ATCC PRA-98 / G3) (NCBI:txid412133)

Secondary structure (DSSP, 8-state):
-EEETTTTEEEEE---SSS--B-----EEEETTEEEE--S-HHHHHHH----HHHHHHHHHHHTTSS-HHHHHHHS-TTEEEEEETTEEEEEEEES----S--EEEEEEBTB-----EE---TTTSPPPP----S----EEEEEE-TTT-PBP---TTS-------------

Mean predicted aligned error: 13.47 Å

Foldseek 3Di:
DDADQVFRKDKDAADDPDPDADAQAQDFDDDDPDTDGDRDDPVVCVQLLDPDPVLSVLLNCLSVVVDDPVVNVVPDDPQWDFDDDRSHTRMIMGTLGHDPPWKWKFKDQPDDDRPGGPTPDPCVRDPDDDDDDPDPRPDMDIFI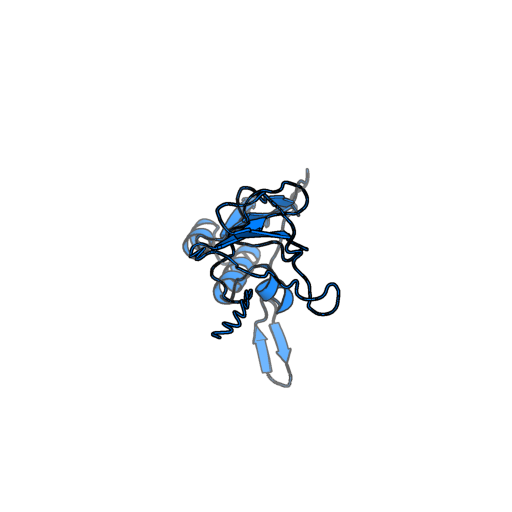AHPPPRDTGDHRPSPPDDDDDDDDDDDD